Protein AF-A0A2W6WK99-F1 (afdb_monomer_lite)

Radius of gyration: 16.32 Å; chains: 1; bounding box: 29×23×43 Å

Secondary structure (DSSP, 8-state):
-EEEEEE-SS-----S----HHHHT-----EEEEE-HHHHHHTTTT--TT----------SSSPPPHHHH-----

pLDDT: mean 74.15, std 11.57, ra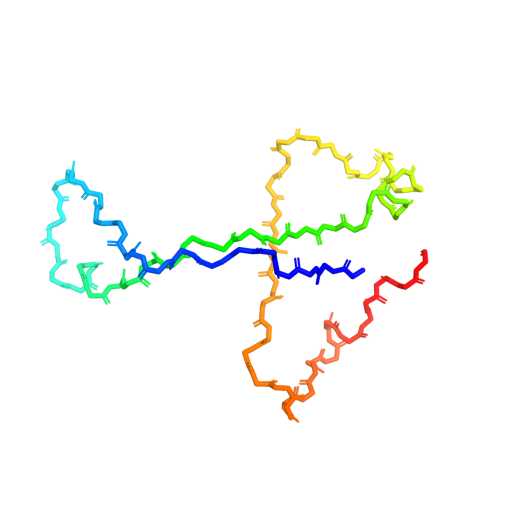nge [50.84, 86.5]

Sequence (75 aa):
PATISFVADVAQFTPKTVETQSERQKLMFRVRARIDPKLLQRHIAMVKTGLPGMAYVRIDSDTPWPQKLANVVKE

Structure (mmCIF, N/CA/C/O backbone):
data_AF-A0A2W6WK99-F1
#
_entry.id   AF-A0A2W6WK99-F1
#
loop_
_atom_site.group_PDB
_atom_site.id
_atom_site.type_symbol
_atom_site.label_atom_id
_atom_site.label_alt_id
_atom_site.label_comp_id
_atom_site.label_asym_id
_atom_site.label_entity_id
_atom_site.label_seq_id
_atom_site.pdbx_PDB_ins_code
_atom_site.Cartn_x
_atom_site.Cartn_y
_atom_site.Cartn_z
_atom_site.occupancy
_atom_site.B_iso_or_equiv
_atom_site.auth_seq_id
_atom_site.auth_comp_id
_atom_site.auth_asym_id
_atom_site.auth_atom_id
_atom_site.pdbx_PDB_model_num
ATOM 1 N N . PRO A 1 1 ? -0.246 -1.841 -10.537 1.00 77.69 1 PRO A N 1
ATOM 2 C CA . PRO A 1 1 ? -0.870 -2.349 -9.283 1.00 77.69 1 PRO A CA 1
ATOM 3 C C . PRO A 1 1 ? 0.172 -2.585 -8.169 1.00 77.69 1 PRO A C 1
ATOM 5 O O . PRO A 1 1 ? 1.319 -2.900 -8.478 1.00 77.69 1 PRO A O 1
ATOM 8 N N . ALA A 1 2 ? -0.217 -2.439 -6.898 1.00 80.81 2 ALA A N 1
ATOM 9 C CA . ALA A 1 2 ? 0.643 -2.707 -5.740 1.00 80.81 2 ALA A CA 1
ATOM 10 C C . ALA A 1 2 ? 0.096 -3.881 -4.914 1.00 80.81 2 ALA A C 1
ATOM 12 O O . ALA A 1 2 ? -1.116 -4.024 -4.769 1.00 80.81 2 ALA A O 1
ATOM 13 N N . THR A 1 3 ? 0.987 -4.693 -4.355 1.00 82.00 3 THR A N 1
ATOM 14 C CA . THR A 1 3 ? 0.660 -5.809 -3.459 1.00 82.00 3 THR A CA 1
ATOM 15 C C . THR A 1 3 ? 1.184 -5.522 -2.063 1.00 82.00 3 THR A C 1
ATOM 17 O O . THR A 1 3 ? 2.321 -5.073 -1.906 1.00 82.00 3 THR A O 1
ATOM 20 N N . ILE A 1 4 ? 0.389 -5.804 -1.037 1.00 82.69 4 ILE A N 1
ATOM 21 C CA . ILE A 1 4 ? 0.839 -5.675 0.349 1.00 82.69 4 ILE A CA 1
ATOM 22 C C . ILE A 1 4 ? 1.719 -6.877 0.673 1.00 82.69 4 ILE A C 1
ATOM 24 O O . ILE A 1 4 ? 1.258 -8.011 0.627 1.00 82.69 4 ILE A O 1
ATOM 28 N N . SER A 1 5 ? 2.990 -6.627 0.976 1.00 81.69 5 SER A N 1
ATOM 29 C CA . SER A 1 5 ? 3.955 -7.687 1.283 1.00 81.69 5 SER A CA 1
ATOM 30 C C . SER A 1 5 ? 4.194 -7.861 2.780 1.00 81.69 5 SER A C 1
ATOM 32 O O . SER A 1 5 ? 4.823 -8.830 3.188 1.00 81.69 5 SER A O 1
ATOM 34 N N . PHE A 1 6 ? 3.786 -6.891 3.599 1.00 79.00 6 PHE A N 1
ATOM 35 C CA . PHE A 1 6 ? 3.994 -6.934 5.042 1.00 79.00 6 PHE A CA 1
ATOM 36 C C . PHE A 1 6 ? 2.971 -6.061 5.757 1.00 79.00 6 PHE A C 1
ATOM 38 O O . PHE A 1 6 ? 2.771 -4.905 5.373 1.00 79.00 6 PHE A O 1
ATOM 45 N N . VAL A 1 7 ? 2.402 -6.603 6.826 1.00 79.31 7 VAL A N 1
ATOM 46 C CA . VAL A 1 7 ? 1.602 -5.885 7.816 1.00 79.31 7 VAL A CA 1
ATOM 47 C C . VAL A 1 7 ? 2.263 -6.161 9.162 1.00 79.31 7 VAL A C 1
ATOM 49 O O . VAL A 1 7 ? 2.500 -7.318 9.498 1.00 79.31 7 VAL A O 1
ATOM 52 N N . ALA A 1 8 ? 2.645 -5.114 9.892 1.00 74.62 8 ALA A N 1
ATOM 53 C CA . ALA A 1 8 ? 3.198 -5.283 11.231 1.00 74.62 8 ALA A CA 1
ATOM 54 C C . ALA A 1 8 ? 2.108 -5.785 12.182 1.00 74.62 8 ALA A C 1
ATOM 56 O O . ALA A 1 8 ? 1.052 -5.172 12.265 1.00 74.62 8 ALA A O 1
ATOM 57 N N . ASP A 1 9 ? 2.392 -6.865 12.903 1.00 61.56 9 ASP A N 1
ATOM 58 C CA . ASP A 1 9 ? 1.505 -7.450 13.917 1.00 61.56 9 ASP A CA 1
ATOM 59 C C . ASP A 1 9 ? 1.455 -6.606 15.206 1.00 61.56 9 ASP A C 1
ATOM 61 O O . ASP A 1 9 ? 0.421 -6.465 15.851 1.00 61.56 9 ASP A O 1
ATOM 65 N N . VAL A 1 10 ? 2.570 -5.951 15.538 1.00 57.38 10 VAL A N 1
ATOM 66 C CA . VAL A 1 10 ? 2.702 -5.152 16.757 1.00 57.38 10 VAL A CA 1
ATOM 67 C C . VAL A 1 10 ? 2.465 -3.678 16.445 1.00 57.38 10 VAL A C 1
ATOM 69 O O . VAL A 1 10 ? 3.234 -3.054 15.705 1.00 57.38 10 VAL A O 1
ATOM 72 N N . ALA A 1 11 ? 1.429 -3.099 17.052 1.00 58.50 11 ALA A 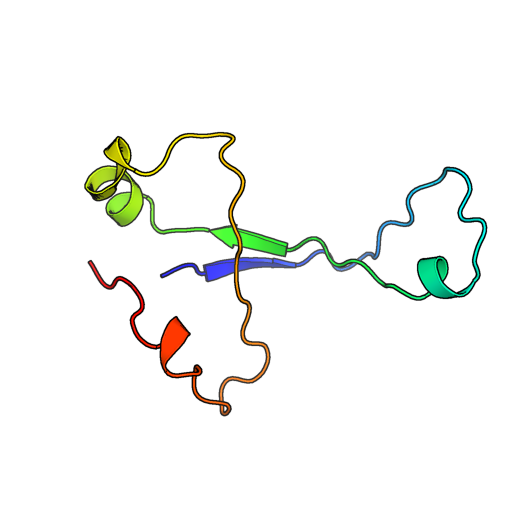N 1
ATOM 73 C CA . ALA A 1 11 ? 1.215 -1.658 17.056 1.00 58.50 11 ALA A CA 1
ATOM 74 C C . ALA A 1 11 ? 2.349 -0.986 17.844 1.00 58.50 11 ALA A C 1
ATOM 76 O O . ALA A 1 11 ? 2.429 -1.084 19.068 1.00 58.50 11 ALA A O 1
ATOM 77 N N . GLN A 1 12 ? 3.271 -0.331 17.141 1.00 55.69 12 GLN A N 1
ATOM 78 C CA . GLN A 1 12 ? 4.368 0.379 17.789 1.00 55.69 12 GLN A CA 1
ATOM 79 C C . GLN A 1 12 ? 3.867 1.735 18.284 1.00 55.69 12 GLN A C 1
ATOM 81 O O . GLN A 1 12 ? 3.585 2.638 17.501 1.00 55.69 12 GLN A O 1
ATOM 86 N N . PHE A 1 13 ? 3.758 1.859 19.604 1.00 52.94 13 PHE A N 1
ATOM 87 C CA . PHE A 1 13 ? 3.522 3.124 20.286 1.00 52.94 13 PHE A CA 1
ATOM 88 C C . PHE A 1 1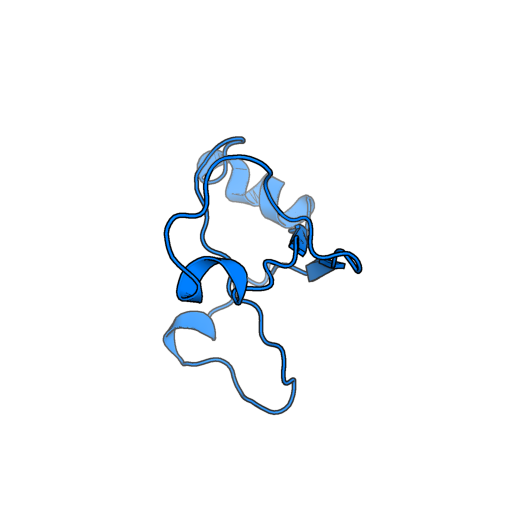3 ? 4.764 4.010 20.122 1.00 52.94 13 PHE A C 1
ATOM 90 O O . PHE A 1 13 ? 5.867 3.578 20.457 1.00 52.94 13 PHE A O 1
ATOM 97 N N . THR A 1 14 ? 4.629 5.238 19.624 1.00 54.06 14 THR A N 1
ATOM 98 C CA . THR A 1 14 ? 5.729 6.211 19.654 1.00 54.06 14 THR A CA 1
ATOM 99 C C . THR A 1 14 ? 5.870 6.764 21.076 1.00 54.06 14 THR A C 1
ATOM 101 O O . THR A 1 14 ? 4.938 7.391 21.584 1.00 54.06 14 THR A O 1
ATOM 104 N N . PRO A 1 15 ? 7.009 6.568 21.771 1.00 58.91 15 PRO A N 1
ATOM 105 C CA . PRO A 1 15 ? 7.203 7.159 23.080 1.00 58.91 15 PRO A CA 1
ATOM 106 C C . PRO A 1 15 ? 7.732 8.575 22.872 1.00 58.91 15 PRO A C 1
ATOM 108 O O . PRO A 1 15 ? 8.932 8.768 22.699 1.00 58.91 15 PRO A O 1
ATOM 111 N N . LYS A 1 16 ? 6.828 9.554 22.834 1.00 55.00 16 LYS A N 1
ATOM 112 C CA . LYS A 1 16 ? 7.067 10.942 23.260 1.00 55.00 16 LYS A CA 1
ATOM 113 C C . LYS A 1 16 ? 5.732 11.687 23.243 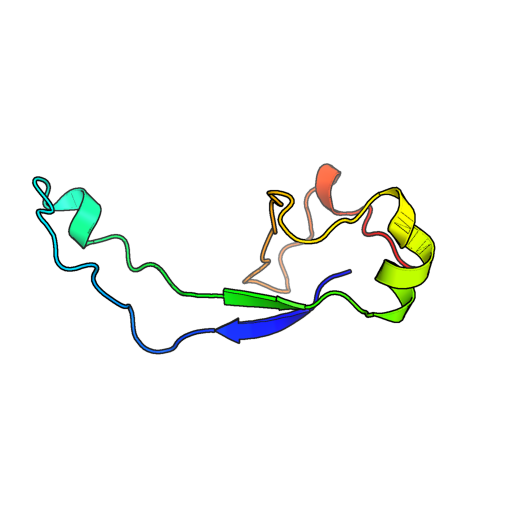1.00 55.00 16 LYS A C 1
ATOM 115 O O . LYS A 1 16 ? 5.201 11.988 22.186 1.00 55.00 16 LYS A O 1
ATOM 120 N N . THR A 1 17 ? 5.209 11.908 24.447 1.00 52.84 17 THR A N 1
ATOM 121 C CA . THR A 1 17 ? 4.220 12.945 24.780 1.00 52.84 17 THR A CA 1
ATOM 122 C C . THR A 1 17 ? 2.946 12.931 23.927 1.00 52.84 17 THR A C 1
ATOM 124 O O . THR A 1 17 ? 2.742 13.775 23.066 1.00 52.84 17 THR A O 1
ATOM 127 N N . VAL A 1 18 ? 2.061 11.965 24.183 1.00 55.66 18 VAL A N 1
ATOM 128 C CA . VAL A 1 18 ? 0.711 11.949 23.598 1.00 55.66 18 VAL A CA 1
ATOM 129 C C . VAL A 1 18 ? -0.222 12.683 24.566 1.00 55.66 18 VAL A C 1
ATOM 131 O O . VAL A 1 18 ? -0.645 12.105 25.565 1.00 55.66 18 VAL A O 1
ATOM 134 N N . GLU A 1 19 ? -0.489 13.967 24.317 1.00 56.53 19 GLU A N 1
ATOM 135 C CA . GLU A 1 19 ? -1.295 14.836 25.200 1.00 56.53 19 GLU A CA 1
ATOM 136 C C . GLU A 1 19 ? -2.796 14.497 25.206 1.00 56.53 19 GLU A C 1
ATOM 138 O O . GLU A 1 19 ? -3.522 14.925 26.099 1.00 56.53 19 GLU A O 1
ATOM 143 N N . THR A 1 20 ? -3.290 13.692 24.261 1.00 61.22 20 THR A N 1
ATOM 144 C CA . THR A 1 20 ? -4.722 13.370 24.166 1.00 61.22 20 THR A CA 1
ATOM 145 C C . THR A 1 20 ? -4.995 11.871 24.040 1.00 61.22 20 THR A C 1
ATOM 147 O O . THR A 1 20 ? -4.438 11.159 23.206 1.00 61.22 20 THR A O 1
ATOM 150 N N . GLN A 1 21 ? -5.929 11.381 24.862 1.00 57.25 21 GLN A N 1
ATOM 151 C CA . GLN A 1 21 ? -6.367 9.978 24.918 1.00 57.25 21 GLN A CA 1
ATOM 152 C C . GLN A 1 21 ? -6.870 9.452 23.556 1.00 57.25 21 GLN A C 1
ATOM 154 O O . GLN A 1 21 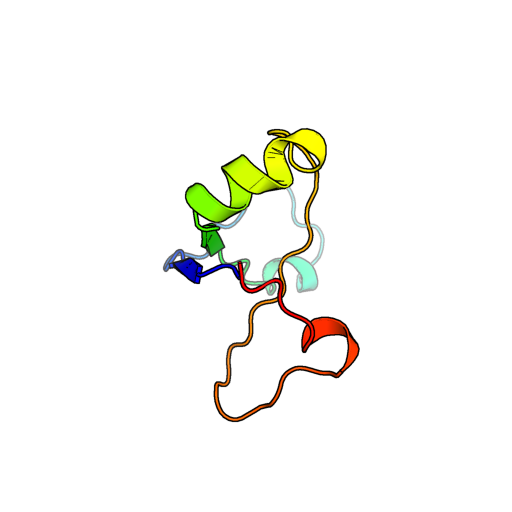? -6.743 8.264 23.268 1.00 57.25 21 GLN A O 1
ATOM 159 N N . SER A 1 22 ? -7.379 10.354 22.711 1.00 60.44 22 SER A N 1
ATOM 160 C CA . SER A 1 22 ? -7.883 10.070 21.362 1.00 60.44 22 SER A CA 1
ATOM 161 C C . SER A 1 22 ? -6.772 9.675 20.374 1.00 60.44 22 SER A C 1
ATOM 163 O O . SER A 1 22 ? -6.967 8.799 19.534 1.00 60.44 22 SER A O 1
ATOM 165 N N . GLU A 1 23 ? -5.568 10.244 20.507 1.00 54.69 23 GLU A N 1
ATOM 166 C CA . GLU A 1 23 ? -4.429 9.895 19.645 1.00 54.69 23 GLU A CA 1
ATOM 167 C C . GLU A 1 23 ? -3.798 8.545 20.026 1.00 54.69 23 GLU A C 1
ATOM 169 O O . GLU A 1 23 ? -3.356 7.797 19.157 1.00 54.69 23 GLU A O 1
ATOM 174 N N . ARG A 1 24 ? -3.855 8.162 21.311 1.00 50.84 24 ARG A N 1
ATOM 175 C CA . ARG A 1 24 ? -3.386 6.860 21.833 1.00 50.84 24 ARG A CA 1
ATOM 176 C C . ARG A 1 24 ? -4.229 5.664 21.359 1.00 50.84 24 ARG A C 1
ATOM 178 O O . ARG A 1 24 ? -3.719 4.548 21.338 1.00 50.84 24 ARG A O 1
ATOM 185 N N . GLN A 1 25 ? -5.490 5.875 20.977 1.00 51.88 25 GLN A N 1
ATOM 186 C CA . GLN A 1 25 ? -6.380 4.808 20.488 1.00 51.88 25 GLN A CA 1
ATOM 187 C C . GLN A 1 25 ? -6.214 4.508 18.990 1.00 51.88 25 GLN A C 1
ATOM 189 O O . GLN A 1 25 ? -6.746 3.514 18.494 1.00 51.88 25 GLN A O 1
ATOM 194 N N . LYS A 1 26 ? -5.455 5.327 18.251 1.00 57.06 26 LYS A N 1
ATOM 195 C CA . LYS A 1 26 ? -5.140 5.064 16.846 1.00 57.06 26 LYS A CA 1
ATOM 196 C C . LYS A 1 26 ? -4.017 4.033 16.760 1.00 57.06 26 LYS A C 1
ATOM 198 O O . LYS A 1 26 ? -2.841 4.370 16.671 1.00 57.06 26 LYS A O 1
ATOM 203 N N . LEU A 1 27 ? -4.391 2.755 16.768 1.00 58.47 27 LEU A N 1
ATOM 204 C CA . LEU A 1 27 ? -3.501 1.659 16.383 1.00 58.47 27 LEU A CA 1
ATOM 205 C C . LEU A 1 27 ? -3.005 1.915 14.950 1.00 58.47 27 LEU A C 1
ATOM 207 O O . LEU A 1 27 ? -3.761 1.804 13.986 1.00 58.47 27 LEU A O 1
ATOM 211 N N . MET A 1 28 ? -1.743 2.317 14.810 1.00 65.69 28 MET A N 1
ATOM 212 C CA . MET A 1 28 ? -1.113 2.529 13.509 1.00 65.69 28 MET A CA 1
ATOM 213 C C . MET A 1 28 ? -0.393 1.245 13.094 1.00 65.69 28 MET A C 1
ATOM 215 O O . MET A 1 28 ? 0.608 0.855 13.695 1.00 65.69 28 MET A O 1
ATOM 219 N N . PHE A 1 29 ? -0.895 0.589 12.050 1.00 68.44 29 PHE A N 1
ATOM 220 C CA . PHE A 1 29 ? -0.251 -0.584 11.466 1.00 68.44 29 PHE A CA 1
ATOM 221 C C . PHE A 1 29 ? 0.743 -0.152 10.392 1.00 68.44 29 PHE A C 1
ATOM 223 O O . PHE A 1 29 ? 0.400 0.564 9.447 1.00 68.44 29 PHE A O 1
ATOM 230 N N . ARG A 1 30 ? 1.991 -0.616 10.497 1.00 78.81 30 ARG A N 1
ATOM 231 C CA . ARG A 1 30 ? 2.975 -0.414 9.431 1.00 78.81 30 ARG A CA 1
ATOM 232 C C . ARG A 1 30 ? 2.695 -1.401 8.302 1.00 78.81 30 ARG A C 1
ATOM 234 O O . ARG A 1 30 ? 2.931 -2.597 8.454 1.00 78.81 30 ARG A O 1
ATOM 241 N N . VAL A 1 31 ? 2.269 -0.884 7.154 1.00 80.88 31 VAL A N 1
ATOM 242 C CA . VAL A 1 31 ? 2.036 -1.666 5.934 1.00 80.88 31 VAL A CA 1
ATOM 243 C C . VAL A 1 31 ? 3.136 -1.373 4.916 1.00 80.88 31 VAL A C 1
ATOM 245 O O . VAL A 1 31 ? 3.482 -0.215 4.683 1.00 80.88 31 VAL A O 1
ATOM 248 N N . ARG A 1 32 ? 3.703 -2.413 4.294 1.00 82.25 32 ARG A N 1
ATOM 249 C CA . ARG A 1 32 ? 4.590 -2.261 3.129 1.00 82.25 32 ARG A CA 1
ATOM 250 C C . ARG A 1 32 ? 3.836 -2.670 1.869 1.00 82.25 32 ARG A C 1
ATOM 252 O O . ARG A 1 32 ? 3.550 -3.850 1.672 1.00 82.25 32 ARG A O 1
ATOM 259 N N . ALA A 1 33 ? 3.542 -1.691 1.021 1.00 86.50 33 ALA A N 1
ATOM 260 C CA . ALA A 1 33 ? 3.044 -1.916 -0.329 1.00 86.50 33 ALA A CA 1
ATOM 261 C C . ALA A 1 33 ? 4.229 -2.017 -1.299 1.00 86.50 33 ALA A C 1
ATOM 263 O O . ALA A 1 33 ? 5.075 -1.124 -1.355 1.00 86.50 33 ALA A O 1
ATOM 264 N N . ARG A 1 34 ? 4.294 -3.110 -2.056 1.00 83.75 34 ARG A N 1
ATOM 265 C CA . ARG A 1 34 ? 5.309 -3.359 -3.079 1.00 83.75 34 ARG A CA 1
ATOM 266 C C . ARG A 1 34 ? 4.679 -3.216 -4.457 1.00 83.75 34 ARG A C 1
ATOM 268 O O . ARG A 1 34 ? 3.640 -3.807 -4.730 1.00 83.75 34 ARG A O 1
ATOM 275 N N . ILE A 1 35 ? 5.320 -2.441 -5.321 1.00 84.19 35 ILE A N 1
ATOM 276 C CA . ILE A 1 35 ? 4.966 -2.330 -6.738 1.00 84.19 35 ILE A CA 1
ATOM 277 C C . ILE A 1 35 ? 5.901 -3.257 -7.521 1.00 84.19 35 ILE A C 1
ATOM 279 O O . ILE A 1 35 ? 7.060 -3.427 -7.132 1.00 84.19 35 ILE A O 1
ATOM 283 N N . ASP A 1 36 ? 5.406 -3.875 -8.593 1.00 84.69 36 ASP A N 1
ATOM 284 C CA . ASP A 1 36 ? 6.232 -4.717 -9.460 1.00 84.69 36 ASP A CA 1
ATOM 285 C C . ASP A 1 36 ? 7.419 -3.903 -10.028 1.00 84.69 36 ASP A C 1
ATOM 287 O O . ASP A 1 36 ? 7.198 -2.850 -10.642 1.00 84.69 36 ASP A O 1
ATOM 291 N N . PRO A 1 37 ? 8.676 -4.359 -9.847 1.00 81.81 37 PRO A N 1
ATOM 292 C CA . PRO A 1 37 ? 9.852 -3.693 -10.398 1.00 81.81 37 PRO A CA 1
ATOM 293 C C . PRO A 1 37 ? 9.781 -3.454 -11.912 1.00 81.81 37 PRO A C 1
ATOM 295 O O . PRO A 1 37 ? 10.273 -2.427 -12.379 1.00 81.81 37 PRO A O 1
ATOM 298 N N . LYS A 1 38 ? 9.148 -4.351 -12.681 1.00 84.56 38 LYS A N 1
ATOM 299 C CA . LYS A 1 38 ? 8.994 -4.201 -14.139 1.00 84.56 38 LYS A CA 1
ATOM 300 C C . LYS A 1 38 ? 8.122 -2.996 -14.491 1.00 84.56 38 LYS A C 1
ATOM 302 O O . LYS A 1 38 ? 8.432 -2.263 -15.427 1.00 84.56 38 LYS A O 1
ATOM 307 N N . LEU A 1 39 ? 7.065 -2.758 -13.711 1.00 83.38 39 LEU A N 1
ATOM 308 C CA . LEU A 1 39 ? 6.186 -1.600 -13.884 1.00 83.38 39 LEU A CA 1
ATOM 309 C C . LEU A 1 39 ? 6.925 -0.298 -13.549 1.00 83.38 39 LEU A C 1
ATOM 311 O O . LEU A 1 39 ? 6.812 0.688 -14.277 1.00 83.38 39 LEU A O 1
ATOM 315 N N . LEU A 1 40 ? 7.719 -0.314 -12.472 1.00 82.50 40 LEU A N 1
ATOM 316 C CA . LEU A 1 40 ? 8.528 0.832 -12.053 1.00 82.50 40 LEU A CA 1
ATOM 317 C C . LEU A 1 40 ? 9.595 1.199 -13.085 1.00 82.50 40 LEU A C 1
ATOM 319 O O . LEU A 1 40 ? 9.790 2.380 -13.341 1.00 82.50 40 LEU A O 1
ATOM 323 N N . GLN A 1 41 ? 10.249 0.215 -13.709 1.00 82.56 41 GLN A N 1
ATOM 324 C CA . GLN A 1 41 ? 11.232 0.469 -14.769 1.00 82.56 41 GLN A CA 1
ATOM 325 C C . GLN A 1 41 ? 10.610 1.189 -15.972 1.00 82.56 41 GLN A C 1
ATOM 327 O O . GLN A 1 41 ? 11.208 2.125 -16.496 1.00 82.56 41 GLN A O 1
ATOM 332 N N . ARG A 1 42 ? 9.387 0.816 -16.373 1.00 83.75 42 ARG A N 1
ATOM 333 C CA . ARG A 1 42 ? 8.656 1.493 -17.461 1.00 83.75 42 ARG A CA 1
ATOM 334 C C . ARG A 1 42 ? 8.263 2.929 -17.105 1.00 83.75 42 ARG A C 1
ATOM 336 O O . ARG A 1 42 ? 8.258 3.798 -17.967 1.00 83.75 42 ARG A O 1
ATOM 343 N N . HIS A 1 43 ? 7.977 3.183 -15.829 1.00 81.56 43 HIS A N 1
ATOM 344 C CA . HIS A 1 43 ? 7.510 4.476 -15.321 1.00 81.56 43 HIS A CA 1
ATOM 345 C C . HIS A 1 43 ? 8.602 5.239 -14.548 1.00 81.56 43 HIS A C 1
ATOM 347 O O . HIS A 1 43 ? 8.297 6.134 -13.757 1.00 81.56 43 HIS A O 1
ATOM 353 N N . ILE A 1 44 ? 9.881 4.917 -14.775 1.00 79.31 44 ILE A N 1
ATOM 354 C CA . ILE A 1 44 ? 11.010 5.432 -13.981 1.00 79.31 44 ILE A CA 1
ATOM 355 C C . ILE A 1 44 ? 11.174 6.955 -14.080 1.00 79.31 44 ILE A C 1
ATOM 357 O O . ILE A 1 44 ? 11.667 7.594 -13.156 1.00 79.31 44 ILE A O 1
ATOM 361 N N . ALA A 1 45 ? 10.698 7.559 -15.173 1.00 80.31 45 ALA A N 1
ATOM 362 C CA . ALA A 1 45 ? 10.668 9.010 -15.339 1.00 80.31 45 ALA A CA 1
ATOM 363 C C . ALA A 1 45 ? 9.701 9.700 -14.356 1.00 80.31 45 ALA A C 1
ATOM 365 O O . ALA A 1 45 ? 9.933 10.841 -13.960 1.00 80.31 45 ALA A O 1
ATOM 366 N N . MET A 1 46 ? 8.636 9.003 -13.945 1.00 73.94 46 MET A N 1
ATOM 367 C CA . MET A 1 46 ? 7.606 9.513 -13.034 1.00 73.94 46 MET A CA 1
ATOM 368 C C . MET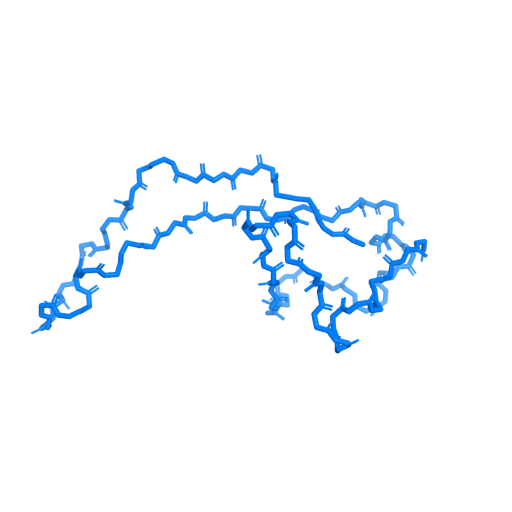 A 1 46 ? 7.849 9.117 -11.575 1.00 73.94 46 MET A C 1
ATOM 370 O O . MET A 1 46 ? 7.366 9.798 -10.673 1.00 73.94 46 MET A O 1
ATOM 374 N N . VAL A 1 47 ? 8.591 8.034 -11.323 1.00 74.81 47 VAL A N 1
ATOM 375 C CA . VAL A 1 47 ? 8.789 7.495 -9.972 1.00 74.81 47 VAL A CA 1
ATOM 376 C C . VAL A 1 47 ? 10.251 7.607 -9.554 1.00 74.81 47 VAL A C 1
ATOM 378 O O . VAL A 1 47 ? 11.117 6.901 -10.061 1.00 74.81 47 VAL A O 1
ATOM 381 N N . LYS A 1 48 ? 10.513 8.468 -8.567 1.00 79.19 48 LYS A N 1
ATOM 382 C CA . LYS A 1 48 ? 11.810 8.603 -7.891 1.00 79.19 48 LYS A CA 1
ATOM 383 C C . LYS A 1 48 ? 11.707 8.150 -6.437 1.00 79.19 48 LYS A C 1
ATOM 385 O O . LYS A 1 48 ? 10.662 8.270 -5.797 1.00 79.19 48 LYS A O 1
ATOM 390 N N . THR A 1 49 ? 12.810 7.641 -5.901 1.00 80.00 49 THR A N 1
ATOM 391 C CA . THR A 1 49 ? 12.918 7.282 -4.482 1.00 80.00 49 THR A CA 1
ATOM 392 C C . THR A 1 49 ? 12.763 8.522 -3.604 1.00 80.00 49 THR A C 1
ATOM 394 O O . THR A 1 49 ? 13.371 9.550 -3.888 1.00 80.00 49 THR A O 1
ATOM 397 N N . GLY A 1 50 ? 11.982 8.418 -2.526 1.00 79.50 50 GLY A N 1
ATOM 398 C CA . GLY A 1 50 ? 11.760 9.521 -1.583 1.00 79.50 50 GLY A CA 1
ATOM 399 C C . GLY A 1 50 ? 10.579 10.433 -1.926 1.00 79.50 50 GLY A C 1
ATOM 400 O O . GLY A 1 50 ? 10.305 11.362 -1.173 1.00 79.50 50 GLY A O 1
ATOM 401 N N . LEU A 1 51 ? 9.853 10.166 -3.017 1.00 82.19 51 LEU A N 1
ATOM 402 C CA . LEU A 1 51 ? 8.609 10.877 -3.302 1.00 82.19 51 LEU A CA 1
ATOM 403 C C . LEU A 1 51 ? 7.508 10.465 -2.310 1.00 82.19 51 LEU A C 1
ATOM 405 O O . LEU A 1 51 ? 7.320 9.265 -2.076 1.00 82.19 51 LEU A O 1
ATOM 409 N N . PRO A 1 52 ? 6.749 11.426 -1.752 1.00 81.00 52 PRO A N 1
ATOM 410 C CA . PRO A 1 52 ? 5.551 11.108 -0.994 1.00 81.00 52 PRO A CA 1
ATOM 411 C C . PRO A 1 52 ? 4.518 10.482 -1.935 1.00 81.00 52 PRO A C 1
ATOM 413 O O . PRO A 1 52 ? 4.253 10.988 -3.024 1.00 81.00 52 PRO A O 1
ATOM 416 N N . GLY A 1 53 ? 3.936 9.366 -1.512 1.00 81.56 53 GLY A N 1
ATOM 417 C CA . GLY A 1 53 ? 2.910 8.654 -2.262 1.00 81.56 53 GLY A CA 1
ATOM 418 C C . GLY A 1 53 ? 1.731 8.317 -1.366 1.00 81.56 53 GLY A C 1
ATOM 419 O O . GLY A 1 53 ? 1.894 8.091 -0.167 1.00 81.56 53 GLY A O 1
ATOM 420 N N . MET A 1 54 ? 0.540 8.266 -1.956 1.00 83.56 54 MET A N 1
ATOM 421 C CA . MET A 1 54 ? -0.662 7.787 -1.286 1.00 83.56 54 MET A CA 1
ATOM 422 C C . MET A 1 54 ? -0.987 6.386 -1.797 1.00 83.56 54 MET A C 1
ATOM 424 O O . MET A 1 54 ? -1.107 6.171 -3.001 1.00 83.56 54 MET A O 1
ATOM 428 N N . ALA A 1 55 ? -1.120 5.431 -0.880 1.00 84.44 55 ALA A N 1
ATOM 429 C CA . ALA A 1 55 ? -1.531 4.070 -1.191 1.00 84.44 55 ALA A CA 1
ATOM 430 C C . ALA A 1 55 ? -2.930 3.824 -0.625 1.00 84.44 55 ALA A C 1
ATOM 432 O O . ALA A 1 55 ? -3.188 4.106 0.544 1.00 84.44 55 ALA A O 1
ATOM 433 N N . TYR A 1 56 ? -3.815 3.270 -1.449 1.00 84.00 56 TYR A N 1
ATOM 434 C CA . TYR A 1 56 ? -5.125 2.813 -1.008 1.00 84.00 56 TYR A CA 1
ATOM 435 C C . TYR A 1 56 ? -5.080 1.307 -0.798 1.00 84.00 56 TYR A C 1
ATOM 437 O O . TYR A 1 56 ? -4.658 0.558 -1.680 1.00 84.00 56 TYR A O 1
ATOM 445 N N . VAL A 1 57 ? -5.515 0.874 0.379 1.00 83.62 57 VAL A N 1
ATOM 446 C CA . VAL A 1 57 ? -5.620 -0.537 0.735 1.00 83.62 57 VAL A CA 1
ATOM 447 C C . VAL A 1 57 ? -7.088 -0.902 0.774 1.00 83.62 57 VAL A C 1
ATOM 449 O O . VAL A 1 57 ? -7.876 -0.277 1.479 1.00 83.62 57 VAL A O 1
ATOM 452 N N . ARG A 1 58 ? -7.442 -1.932 0.013 1.00 84.69 58 ARG A N 1
ATOM 453 C CA . ARG A 1 58 ? -8.754 -2.552 0.091 1.00 84.69 58 ARG A CA 1
ATOM 454 C C . ARG A 1 58 ? -8.668 -3.737 1.043 1.00 84.69 58 ARG A C 1
ATOM 456 O O . ARG A 1 58 ? -7.894 -4.655 0.793 1.00 84.69 58 ARG A O 1
ATOM 463 N N . ILE A 1 59 ? -9.433 -3.668 2.127 1.00 82.94 59 ILE A N 1
ATOM 464 C CA . ILE A 1 59 ? -9.460 -4.686 3.186 1.00 82.94 59 ILE A CA 1
ATOM 465 C C . ILE A 1 59 ? -10.466 -5.790 2.839 1.00 82.94 59 ILE A C 1
ATOM 467 O O . ILE A 1 59 ? -10.183 -6.963 3.044 1.00 82.94 59 ILE A O 1
ATOM 471 N N . ASP A 1 60 ? -11.606 -5.409 2.264 1.00 85.25 60 ASP A N 1
ATOM 472 C CA . ASP A 1 60 ? -12.663 -6.317 1.828 1.00 85.25 60 ASP A CA 1
ATOM 473 C C . ASP A 1 60 ? -12.586 -6.546 0.309 1.00 85.25 60 ASP A C 1
ATOM 475 O O . ASP A 1 60 ? -12.641 -5.595 -0.478 1.00 85.25 60 ASP A O 1
ATOM 479 N N . SER A 1 61 ? -12.436 -7.804 -0.110 1.00 82.00 61 SER A N 1
ATOM 480 C CA . SER A 1 61 ? -12.357 -8.187 -1.522 1.00 82.00 61 SER A CA 1
ATOM 481 C C . SER A 1 61 ? -13.668 -8.016 -2.281 1.00 82.00 61 SER A C 1
ATOM 483 O O . SER A 1 61 ? -13.612 -7.802 -3.500 1.00 82.00 61 SER A O 1
ATOM 485 N N . ASP A 1 62 ? -14.797 -8.081 -1.578 1.00 85.38 62 ASP A N 1
ATOM 486 C CA . ASP A 1 62 ? -16.139 -8.083 -2.164 1.00 85.38 62 ASP A CA 1
ATOM 487 C C . ASP A 1 62 ? -16.615 -6.660 -2.459 1.00 85.38 62 ASP A C 1
ATOM 489 O O . ASP A 1 62 ? -17.421 -6.426 -3.361 1.00 85.38 62 ASP A O 1
ATOM 493 N N . THR A 1 63 ? -16.026 -5.677 -1.779 1.00 85.62 63 THR A N 1
ATOM 494 C CA . THR A 1 63 ? -16.237 -4.266 -2.085 1.00 85.62 63 THR A CA 1
ATOM 495 C C . THR A 1 63 ? -15.480 -3.875 -3.370 1.00 85.62 63 THR A C 1
ATOM 497 O O . THR A 1 63 ? -14.245 -3.969 -3.430 1.00 85.62 63 THR A O 1
ATOM 500 N N . PRO A 1 64 ? -16.161 -3.405 -4.433 1.00 85.06 64 PRO A N 1
ATOM 501 C CA . PRO A 1 64 ? -15.490 -2.934 -5.639 1.00 85.06 64 PRO A CA 1
ATOM 502 C C . PRO A 1 64 ? -14.732 -1.627 -5.380 1.00 85.06 64 PRO A C 1
ATOM 504 O O . PRO A 1 64 ? -15.093 -0.819 -4.523 1.00 85.06 64 PRO A O 1
ATOM 507 N N . TRP A 1 65 ? -13.672 -1.387 -6.153 1.00 84.69 65 TRP A N 1
ATOM 508 C CA . TRP A 1 65 ? -12.974 -0.105 -6.098 1.00 84.69 65 TRP A CA 1
ATOM 509 C C . TRP A 1 65 ? -13.893 1.029 -6.583 1.00 84.69 65 TRP A C 1
ATOM 511 O O . TRP A 1 65 ? -14.557 0.873 -7.609 1.00 84.69 65 TRP A O 1
ATOM 521 N N . PRO A 1 66 ? -13.906 2.197 -5.911 1.00 84.88 66 PRO A N 1
ATOM 522 C CA . PRO A 1 66 ? -14.597 3.372 -6.426 1.00 84.88 66 PRO A CA 1
ATOM 523 C C . PRO A 1 66 ? -14.003 3.781 -7.779 1.00 84.88 66 PRO A C 1
ATOM 525 O O . PRO A 1 66 ? -12.807 3.612 -8.012 1.00 84.88 66 PRO A O 1
ATOM 528 N N . GLN A 1 67 ? -14.819 4.376 -8.652 1.00 82.25 67 GLN A N 1
ATOM 529 C CA . GLN A 1 67 ? -14.481 4.650 -10.059 1.00 82.25 67 GLN A CA 1
ATOM 530 C C . GLN A 1 67 ? -13.140 5.387 -10.252 1.00 82.25 67 GLN A C 1
ATOM 532 O O . GLN A 1 67 ? -12.385 5.082 -11.170 1.00 82.25 67 GLN A O 1
ATOM 537 N N . LYS A 1 68 ? -12.790 6.285 -9.324 1.00 82.94 68 LYS A N 1
ATOM 538 C CA . LYS A 1 68 ? -11.513 7.022 -9.307 1.00 82.94 68 LYS A CA 1
ATOM 539 C C . LYS A 1 68 ? -10.264 6.148 -9.086 1.00 82.94 68 LYS A C 1
ATOM 541 O O . LYS A 1 68 ? -9.173 6.555 -9.461 1.00 82.94 68 LYS A O 1
ATOM 546 N N . LEU A 1 69 ? -10.412 4.977 -8.461 1.00 81.38 69 LEU A N 1
ATOM 547 C CA . LEU A 1 69 ? -9.335 4.012 -8.182 1.00 81.38 69 LEU A CA 1
ATOM 548 C C . LEU A 1 69 ? -9.428 2.753 -9.056 1.00 81.38 69 LEU A C 1
ATOM 550 O O . LEU A 1 69 ? -8.505 1.943 -9.059 1.00 81.38 69 LEU A O 1
ATOM 554 N N . ALA A 1 70 ? -10.530 2.578 -9.792 1.00 78.12 70 ALA A N 1
ATOM 555 C CA . ALA A 1 70 ? -10.761 1.407 -10.634 1.00 78.12 70 ALA A CA 1
ATOM 556 C C . ALA A 1 70 ? -9.810 1.343 -11.847 1.00 78.12 70 ALA A C 1
ATOM 558 O O . ALA A 1 70 ? -9.492 0.250 -12.319 1.00 78.12 70 ALA A O 1
ATOM 559 N N . ASN A 1 71 ? -9.288 2.489 -12.302 1.00 77.19 71 ASN A N 1
ATOM 560 C CA . ASN A 1 71 ? -8.270 2.576 -13.353 1.00 77.19 71 ASN A CA 1
ATOM 561 C C . ASN A 1 71 ? -6.874 2.292 -12.790 1.00 77.19 71 ASN A C 1
ATOM 563 O O . ASN A 1 71 ? -6.014 3.167 -12.686 1.00 77.19 71 ASN A O 1
ATOM 567 N N . VAL A 1 72 ? -6.651 1.044 -12.389 1.00 74.19 72 VAL A N 1
ATOM 568 C CA . VAL A 1 72 ? -5.333 0.595 -11.949 1.00 74.19 72 VAL A CA 1
ATOM 569 C C . VAL A 1 72 ? -4.445 0.426 -13.177 1.00 74.19 72 VAL A C 1
ATOM 571 O O . VAL A 1 72 ? -4.820 -0.292 -14.100 1.00 74.19 72 VAL A O 1
ATOM 574 N N . VAL A 1 73 ? -3.252 1.026 -13.163 1.00 72.94 73 VAL A N 1
ATOM 575 C CA . VAL A 1 73 ? -2.235 0.780 -14.196 1.00 72.94 73 VAL A CA 1
ATOM 576 C C . VAL A 1 73 ? -1.905 -0.712 -14.191 1.00 72.94 73 VAL A C 1
ATOM 578 O O . VAL A 1 73 ? -1.358 -1.234 -13.207 1.00 72.94 73 VAL A O 1
ATOM 581 N N . LYS A 1 74 ? -2.313 -1.392 -15.259 1.00 63.41 74 LYS A N 1
ATOM 582 C CA . LYS A 1 74 ? -1.963 -2.765 -15.598 1.00 63.41 74 LYS A CA 1
ATOM 583 C C . LYS A 1 74 ? -1.052 -2.624 -16.816 1.00 63.41 74 LYS A C 1
ATOM 585 O O . LYS A 1 74 ? -1.535 -2.189 -17.848 1.00 63.41 74 LYS A O 1
ATOM 590 N N . GLU A 1 75 ? 0.221 -2.975 -16.638 1.00 56.66 75 GLU A N 1
ATOM 591 C CA . GLU A 1 75 ? 1.310 -2.937 -17.640 1.00 56.66 75 GLU A CA 1
ATOM 592 C C . GLU A 1 75 ? 2.063 -1.610 -17.819 1.00 56.66 75 GLU A C 1
ATOM 594 O O . GLU A 1 75 ? 1.458 -0.523 -17.793 1.00 56.66 75 GLU A O 1
#

Foldseek 3Di:
DKDWPDKDPDQDDDPDDDPDPVVVPPRDIDIDIHDPVVVCVVVVVPDDPPDDDDDDDDPDPVDDDDPVPNPDDDD